Protein AF-A0A529HDH4-F1 (afdb_monomer_lite)

Structure (mmCIF, N/CA/C/O backbone):
data_AF-A0A529HDH4-F1
#
_entry.id   AF-A0A529HDH4-F1
#
loop_
_atom_site.group_PDB
_atom_site.id
_atom_site.type_symbol
_atom_site.label_atom_id
_atom_site.label_alt_id
_atom_site.label_comp_id
_atom_site.label_asym_id
_atom_site.label_entity_id
_atom_site.label_seq_id
_atom_site.pdbx_PDB_ins_code
_atom_site.Cartn_x
_atom_site.Cartn_y
_atom_site.Cartn_z
_atom_site.occupancy
_atom_site.B_iso_or_equiv
_atom_site.auth_seq_id
_atom_site.auth_comp_id
_atom_site.auth_asym_id
_atom_site.auth_atom_id
_atom_site.pdbx_PDB_model_num
ATOM 1 N N . MET A 1 1 ? 33.676 -17.771 2.368 1.00 42.25 1 MET A N 1
ATOM 2 C CA . MET A 1 1 ? 33.271 -16.350 2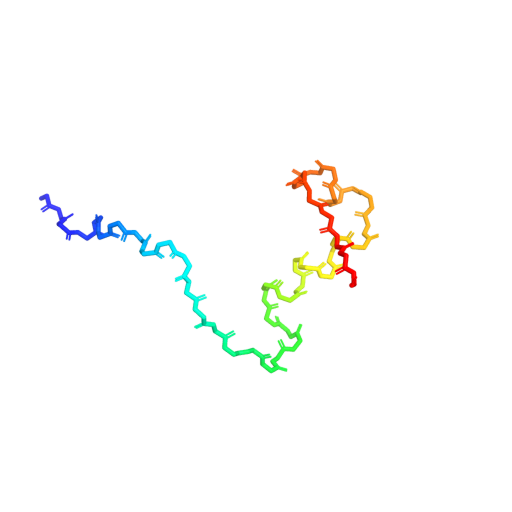.296 1.00 42.25 1 MET A CA 1
ATOM 3 C C . MET A 1 1 ? 32.567 -16.156 0.960 1.00 42.25 1 MET A C 1
ATOM 5 O O . MET A 1 1 ? 33.225 -16.224 -0.067 1.00 42.25 1 MET A O 1
ATOM 9 N N . ASN A 1 2 ? 31.232 -16.101 0.960 1.00 43.91 2 ASN A N 1
ATOM 10 C CA . ASN A 1 2 ? 30.419 -16.099 -0.262 1.00 43.91 2 ASN A CA 1
ATOM 11 C C . ASN A 1 2 ? 30.263 -14.669 -0.794 1.00 43.91 2 ASN A C 1
ATOM 13 O O . ASN A 1 2 ? 29.619 -13.843 -0.156 1.00 43.91 2 ASN A O 1
ATOM 17 N N . ALA A 1 3 ? 30.825 -14.407 -1.973 1.00 51.88 3 ALA A N 1
ATOM 18 C CA . ALA A 1 3 ? 30.777 -13.131 -2.688 1.00 51.88 3 ALA A CA 1
ATOM 19 C C . ALA A 1 3 ? 29.413 -12.866 -3.369 1.00 51.88 3 ALA A C 1
ATOM 21 O O . ALA A 1 3 ? 29.357 -12.441 -4.518 1.00 51.88 3 ALA A O 1
ATOM 22 N N . TYR A 1 4 ? 28.307 -13.130 -2.663 1.00 51.94 4 TYR A N 1
ATOM 23 C CA . T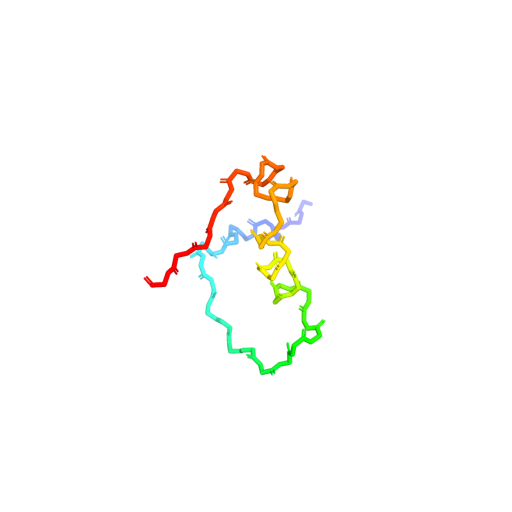YR A 1 4 ? 26.942 -12.839 -3.128 1.00 51.94 4 TYR A CA 1
ATOM 24 C C . TYR A 1 4 ? 26.289 -11.672 -2.383 1.00 51.94 4 TYR A C 1
ATOM 26 O O . 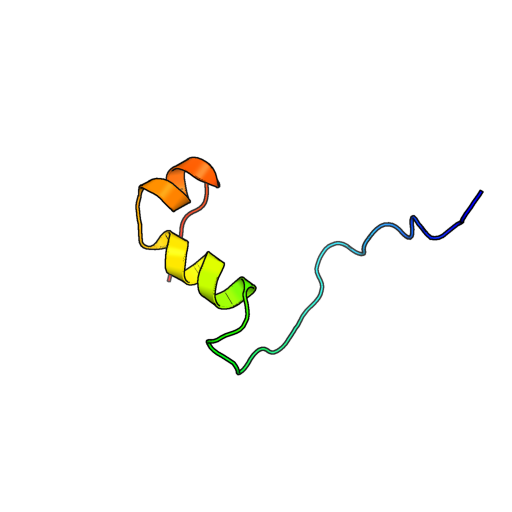TYR A 1 4 ? 25.107 -11.406 -2.581 1.00 51.94 4 TYR A O 1
ATOM 34 N N . GLU A 1 5 ? 27.050 -10.900 -1.607 1.00 54.16 5 GLU A N 1
ATOM 35 C CA . GLU A 1 5 ? 26.676 -9.516 -1.293 1.00 54.16 5 GLU A CA 1
ATOM 36 C C . GLU A 1 5 ? 26.974 -8.618 -2.501 1.00 54.16 5 GLU A C 1
ATOM 38 O O . GLU A 1 5 ? 27.646 -7.593 -2.413 1.00 54.16 5 GLU A O 1
ATOM 43 N N . SER A 1 6 ? 26.474 -9.027 -3.674 1.00 54.44 6 SER A N 1
ATOM 44 C CA . SER A 1 6 ? 26.262 -8.099 -4.771 1.00 54.44 6 SER A CA 1
ATOM 45 C C . SER A 1 6 ? 25.309 -7.055 -4.218 1.00 54.44 6 SER A C 1
ATOM 47 O O . SER A 1 6 ? 24.129 -7.336 -4.001 1.00 54.44 6 SER A O 1
ATOM 49 N N . SER A 1 7 ? 25.883 -5.901 -3.881 1.00 58.25 7 SER A N 1
ATOM 50 C CA . SER A 1 7 ? 25.211 -4.624 -3.699 1.00 58.25 7 SER A CA 1
ATOM 51 C C . SER A 1 7 ? 23.932 -4.635 -4.530 1.00 58.25 7 SER A C 1
ATOM 53 O O . SER A 1 7 ? 23.999 -4.577 -5.760 1.00 58.25 7 SER A O 1
ATOM 55 N N . ARG A 1 8 ? 22.780 -4.865 -3.877 1.00 60.09 8 ARG A N 1
ATOM 56 C CA . ARG A 1 8 ? 21.488 -4.936 -4.564 1.00 60.09 8 ARG A CA 1
ATOM 57 C C . ARG A 1 8 ? 21.365 -3.623 -5.312 1.00 60.09 8 ARG A C 1
ATOM 59 O O . ARG A 1 8 ? 21.248 -2.584 -4.666 1.00 60.09 8 ARG A O 1
ATOM 66 N N . ALA A 1 9 ? 21.464 -3.682 -6.640 1.00 62.50 9 ALA A N 1
ATOM 67 C CA . ALA A 1 9 ? 21.374 -2.506 -7.485 1.00 62.50 9 ALA A CA 1
ATOM 68 C C . ALA A 1 9 ? 20.135 -1.717 -7.050 1.00 62.50 9 ALA A C 1
ATOM 70 O O . ALA A 1 9 ? 19.022 -2.253 -7.034 1.00 62.50 9 ALA A O 1
ATOM 71 N N . VAL A 1 10 ? 20.357 -0.494 -6.573 1.00 68.56 10 VAL A N 1
ATOM 72 C CA . VAL A 1 10 ? 19.282 0.367 -6.093 1.00 68.56 10 VAL A CA 1
ATOM 73 C C . VAL A 1 10 ? 18.342 0.647 -7.262 1.00 68.56 10 VAL A C 1
ATOM 75 O O . VAL A 1 10 ? 18.764 1.152 -8.297 1.00 68.56 10 VAL A O 1
ATOM 78 N N . GLY A 1 11 ? 17.074 0.271 -7.092 1.00 76.50 11 GLY A N 1
ATOM 79 C CA . GLY A 1 11 ? 16.035 0.404 -8.111 1.00 76.50 11 GLY A CA 1
ATOM 80 C C . GLY A 1 11 ? 16.065 -0.709 -9.164 1.00 76.50 11 GLY A C 1
ATOM 81 O O . GLY A 1 11 ? 16.943 -0.765 -10.018 1.00 76.50 11 GLY A 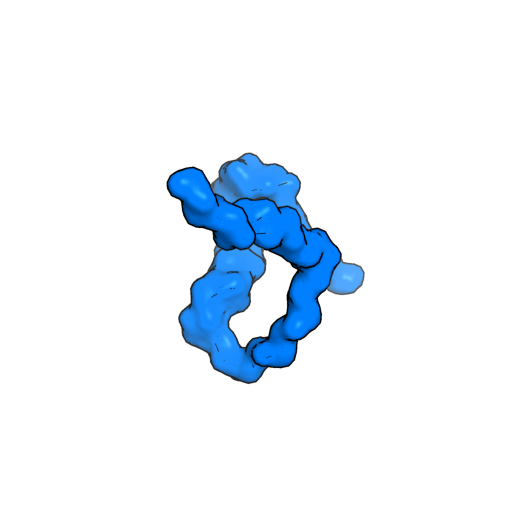O 1
ATOM 82 N N . GLN A 1 12 ? 15.048 -1.573 -9.142 1.00 84.56 12 GLN A N 1
ATOM 83 C CA . GLN A 1 12 ? 14.733 -2.496 -10.235 1.00 84.56 12 GLN A CA 1
ATOM 84 C C . GLN A 1 12 ? 13.332 -2.183 -10.752 1.00 84.56 12 GLN A C 1
ATOM 86 O O . GLN A 1 12 ? 12.413 -1.960 -9.963 1.00 84.56 12 GLN A O 1
ATOM 91 N N . VAL A 1 13 ? 13.164 -2.185 -12.074 1.00 88.94 13 VAL A N 1
ATOM 92 C CA . VAL A 1 13 ? 11.850 -2.035 -12.703 1.00 88.94 13 VAL A CA 1
ATOM 93 C C . VAL A 1 13 ? 11.211 -3.410 -12.832 1.00 88.94 13 VAL A C 1
ATOM 95 O O . VAL A 1 13 ? 11.843 -4.360 -13.296 1.00 88.94 13 VAL A O 1
ATOM 98 N N . LYS A 1 14 ? 9.947 -3.517 -12.424 1.00 89.19 14 LYS A N 1
ATOM 99 C CA . LYS A 1 14 ? 9.157 -4.736 -12.571 1.00 89.19 14 LYS A CA 1
ATOM 100 C C . LYS A 1 14 ? 7.745 -4.385 -13.006 1.00 89.19 14 LYS A C 1
ATOM 102 O O . LYS A 1 14 ? 7.043 -3.667 -12.300 1.00 89.19 14 LYS A O 1
ATOM 107 N N . GLU A 1 15 ? 7.321 -4.942 -14.133 1.00 94.12 15 GLU A N 1
ATOM 108 C CA . GLU A 1 15 ? 5.919 -4.919 -14.529 1.00 94.12 15 GLU A CA 1
ATOM 109 C C . GLU A 1 15 ? 5.130 -5.924 -13.681 1.00 94.12 15 GLU A C 1
ATOM 111 O O . GLU A 1 15 ? 5.553 -7.066 -13.468 1.00 94.12 15 GLU A O 1
ATOM 116 N N . VAL A 1 16 ? 3.991 -5.488 -13.146 1.00 94.19 16 VAL A N 1
ATOM 117 C CA . VAL A 1 16 ? 3.134 -6.311 -12.292 1.00 94.19 16 VAL A CA 1
ATOM 118 C C . VAL A 1 16 ? 1.692 -6.173 -12.750 1.00 94.19 16 VAL A C 1
ATOM 120 O O . VAL A 1 16 ? 1.122 -5.091 -12.699 1.00 94.19 16 VAL A O 1
ATOM 123 N N . THR A 1 17 ? 1.082 -7.295 -13.127 1.00 95.88 17 THR A N 1
ATOM 124 C CA . THR A 1 17 ? -0.328 -7.362 -13.550 1.00 95.88 17 THR A CA 1
ATOM 125 C C . THR A 1 17 ? -1.244 -7.958 -12.478 1.00 95.88 17 THR A C 1
ATOM 127 O O . THR A 1 17 ? -2.447 -7.708 -12.463 1.00 95.88 17 THR A O 1
ATOM 130 N N . SER A 1 18 ? -0.693 -8.747 -11.550 1.00 96.88 18 SER A N 1
ATOM 131 C CA . SER A 1 18 ? -1.481 -9.445 -10.531 1.00 96.88 18 SER A CA 1
ATOM 132 C C . SER A 1 18 ? -1.724 -8.591 -9.291 1.00 96.88 18 SER A C 1
ATOM 134 O O . SER A 1 18 ? -0.787 -8.209 -8.587 1.00 96.88 18 SER A O 1
ATOM 136 N N . LEU A 1 19 ? -3.000 -8.407 -8.941 1.00 95.75 19 LEU A N 1
ATOM 137 C CA . LEU A 1 19 ? -3.413 -7.766 -7.688 1.00 95.75 19 LEU A CA 1
ATOM 138 C C . LEU A 1 19 ? -3.066 -8.593 -6.440 1.00 95.75 19 LEU A C 1
ATOM 140 O O . LEU A 1 19 ? -3.071 -8.060 -5.331 1.00 95.75 19 LEU A O 1
ATOM 144 N N . ALA A 1 20 ? -2.788 -9.890 -6.600 1.00 96.69 20 ALA A N 1
ATOM 145 C CA . ALA A 1 20 ? -2.426 -10.769 -5.493 1.00 96.69 20 ALA A CA 1
ATOM 146 C C . ALA A 1 20 ? -0.953 -10.627 -5.069 1.00 96.69 20 ALA A C 1
ATOM 148 O O . ALA A 1 20 ? -0.588 -11.136 -4.006 1.00 96.69 20 ALA A O 1
ATOM 149 N N . ASN A 1 21 ? -0.126 -9.946 -5.873 1.00 96.88 21 ASN A N 1
ATOM 150 C CA . ASN A 1 21 ? 1.282 -9.700 -5.577 1.00 96.88 21 ASN A CA 1
ATOM 151 C C . ASN A 1 21 ? 1.429 -8.993 -4.209 1.00 96.88 21 ASN A C 1
ATOM 153 O O . ASN A 1 21 ? 0.760 -7.978 -3.994 1.00 96.88 21 ASN A O 1
ATOM 157 N N . PRO A 1 22 ? 2.294 -9.484 -3.297 1.00 96.56 22 PRO A N 1
ATOM 158 C CA . PRO A 1 22 ? 2.530 -8.860 -1.994 1.00 96.56 22 PRO A CA 1
ATOM 159 C C . PRO A 1 22 ? 2.807 -7.354 -2.064 1.00 96.56 22 PRO A C 1
ATOM 161 O O . PRO A 1 22 ? 2.205 -6.601 -1.310 1.00 96.56 22 PRO A O 1
ATOM 164 N N . LEU A 1 23 ? 3.594 -6.895 -3.044 1.00 93.69 23 LEU A N 1
ATOM 165 C CA . LEU A 1 23 ? 3.926 -5.472 -3.197 1.00 93.69 23 LEU A CA 1
ATOM 166 C C . LEU A 1 23 ? 2.683 -4.607 -3.441 1.00 93.69 23 LEU A C 1
ATOM 168 O O . LEU A 1 23 ? 2.545 -3.521 -2.887 1.00 93.69 23 LEU A O 1
ATOM 172 N N . VAL A 1 24 ? 1.743 -5.107 -4.245 1.00 96.31 24 VAL A N 1
ATOM 173 C CA . VAL A 1 24 ? 0.480 -4.407 -4.521 1.00 96.31 24 VAL A CA 1
ATOM 174 C C . VAL A 1 24 ? -0.389 -4.362 -3.265 1.00 96.31 24 VAL A C 1
ATOM 176 O O . VAL A 1 24 ? -1.056 -3.360 -3.011 1.00 96.31 24 VAL A O 1
ATOM 179 N N . LYS A 1 25 ? -0.385 -5.432 -2.461 1.00 97.56 25 LYS A N 1
ATOM 180 C CA . LYS A 1 25 ? -1.117 -5.475 -1.189 1.00 97.56 25 LYS A CA 1
ATOM 181 C C . LYS A 1 25 ? -0.542 -4.486 -0.180 1.00 97.56 25 LYS A C 1
ATOM 183 O O . LYS A 1 25 ? -1.321 -3.791 0.465 1.00 97.56 25 LYS A O 1
ATOM 188 N N . ASP A 1 26 ? 0.780 -4.382 -0.098 1.00 96.38 26 ASP A N 1
ATOM 189 C CA . ASP A 1 26 ? 1.458 -3.447 0.799 1.00 96.38 26 ASP A CA 1
ATOM 190 C C . ASP A 1 26 ? 1.153 -1.990 0.419 1.00 96.38 26 ASP A C 1
ATOM 192 O O . ASP A 1 26 ? 0.791 -1.197 1.286 1.00 96.38 26 ASP A O 1
ATOM 196 N N . ILE A 1 27 ? 1.170 -1.655 -0.878 1.00 96.06 27 ILE A N 1
ATOM 197 C CA . ILE A 1 27 ? 0.775 -0.320 -1.364 1.00 96.06 27 ILE A CA 1
ATOM 198 C C . ILE A 1 27 ? -0.693 -0.030 -1.024 1.00 96.06 27 ILE A C 1
ATOM 200 O O . ILE A 1 27 ? -1.005 1.025 -0.476 1.00 96.06 27 ILE A O 1
ATOM 204 N N . LYS A 1 28 ? -1.609 -0.977 -1.273 1.00 95.81 28 LYS A N 1
ATOM 205 C CA . LYS A 1 28 ? -3.030 -0.818 -0.910 1.00 95.81 28 LYS A CA 1
ATOM 206 C C . LYS A 1 28 ? -3.234 -0.648 0.597 1.00 95.81 28 LYS A C 1
ATOM 208 O O . LYS A 1 28 ? -4.131 0.086 1.010 1.00 95.81 28 LYS A O 1
ATOM 213 N N . ALA A 1 29 ? -2.414 -1.295 1.425 1.00 97.75 29 ALA A N 1
ATOM 214 C CA . ALA A 1 29 ? -2.489 -1.170 2.876 1.00 97.75 29 ALA A CA 1
ATOM 215 C C . ALA A 1 29 ? -2.197 0.262 3.361 1.00 97.75 29 ALA A C 1
ATOM 217 O O . ALA A 1 29 ? -2.755 0.669 4.383 1.00 97.75 29 ALA A O 1
ATOM 218 N N . LEU A 1 30 ? -1.430 1.065 2.605 1.00 97.38 30 LEU A N 1
ATOM 219 C CA . LEU A 1 30 ? -1.187 2.486 2.898 1.00 97.38 30 LEU A CA 1
ATOM 220 C C . LEU A 1 30 ? -2.463 3.348 2.867 1.00 97.38 30 LEU A C 1
ATOM 222 O O . LEU A 1 30 ? -2.446 4.487 3.338 1.00 97.38 30 LEU A O 1
ATOM 226 N N . ALA A 1 31 ? -3.603 2.819 2.410 1.00 96.25 31 ALA A N 1
ATOM 227 C CA . ALA A 1 31 ? -4.903 3.464 2.594 1.00 96.25 31 ALA A CA 1
ATOM 228 C C . ALA A 1 31 ? -5.291 3.608 4.082 1.00 96.25 31 ALA A C 1
ATOM 2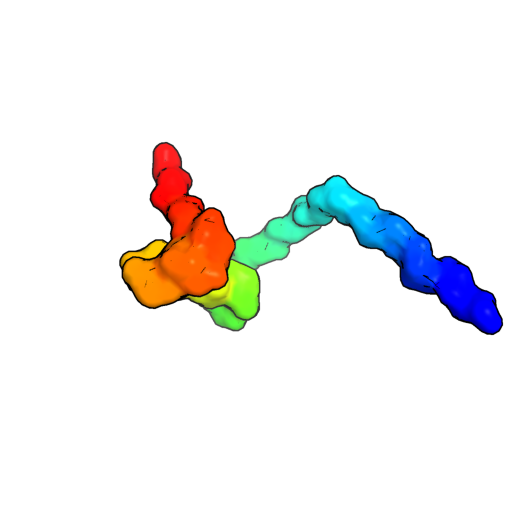30 O O . ALA A 1 31 ? -5.989 4.553 4.461 1.00 96.25 31 ALA A O 1
ATOM 231 N N . LEU A 1 32 ? -4.796 2.732 4.963 1.00 97.69 32 LEU A N 1
ATOM 232 C CA . LEU A 1 32 ? -5.085 2.767 6.398 1.00 97.69 32 LEU A CA 1
ATOM 233 C C . LEU A 1 32 ? -3.991 3.520 7.172 1.00 97.69 32 LEU A C 1
ATOM 235 O O . LEU A 1 32 ? -2.799 3.256 7.013 1.00 97.69 32 LEU A O 1
ATOM 239 N N . LYS A 1 33 ? -4.402 4.400 8.099 1.00 97.69 33 LYS A N 1
ATOM 240 C CA . LYS A 1 33 ? -3.498 5.214 8.941 1.00 97.69 33 LYS A CA 1
ATOM 241 C C . LYS A 1 33 ? -2.445 4.376 9.672 1.00 97.69 33 LYS A C 1
ATOM 243 O O . LYS A 1 33 ? -1.273 4.723 9.627 1.00 97.69 33 LYS A O 1
ATOM 248 N N . LYS A 1 34 ? -2.850 3.248 10.269 1.00 98.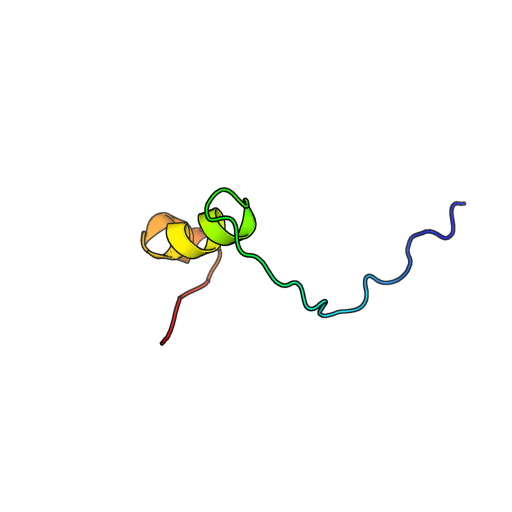00 34 LYS A N 1
ATOM 249 C CA . LYS A 1 34 ? -1.948 2.327 10.983 1.00 98.00 34 LYS A CA 1
ATOM 250 C C . LYS A 1 34 ? -0.722 1.954 10.141 1.00 98.00 34 LYS A C 1
ATOM 252 O O . LYS A 1 34 ? 0.396 1.999 10.639 1.00 98.00 34 LYS A O 1
ATOM 257 N N . PHE A 1 35 ? -0.936 1.584 8.878 1.00 97.81 35 PHE A N 1
ATOM 258 C CA . PHE A 1 35 ? 0.147 1.139 8.002 1.00 97.81 35 PHE A CA 1
ATOM 259 C C . PHE A 1 35 ? 0.997 2.306 7.497 1.00 97.81 35 PHE A C 1
ATOM 261 O O . PHE A 1 35 ? 2.213 2.157 7.421 1.00 97.81 35 PHE A O 1
ATOM 268 N N . ARG A 1 36 ? 0.398 3.481 7.251 1.00 97.62 36 ARG A N 1
ATOM 269 C CA . ARG A 1 36 ? 1.162 4.702 6.936 1.00 97.62 36 ARG A CA 1
ATOM 270 C C . ARG A 1 36 ? 2.116 5.090 8.051 1.00 97.62 36 ARG A C 1
ATOM 272 O O . ARG A 1 36 ? 3.276 5.378 7.790 1.00 97.62 36 ARG A O 1
ATOM 279 N N . GLU A 1 37 ? 1.631 5.068 9.287 1.00 97.88 37 GLU A N 1
ATOM 280 C CA . GLU A 1 37 ? 2.433 5.432 10.455 1.00 97.88 37 GLU A CA 1
ATOM 281 C C . GLU A 1 37 ? 3.536 4.408 10.717 1.00 97.88 37 GLU A C 1
ATOM 283 O O . GLU A 1 37 ? 4.676 4.790 10.954 1.00 97.88 37 GLU A O 1
ATOM 288 N N . GLN A 1 38 ? 3.231 3.111 10.603 1.00 97.62 38 GLN A N 1
ATOM 289 C CA . GLN A 1 38 ? 4.223 2.052 10.793 1.00 97.62 38 GLN A CA 1
ATOM 290 C C . GLN A 1 38 ? 5.354 2.107 9.752 1.00 97.62 38 GLN A C 1
ATOM 292 O O . GLN A 1 38 ? 6.499 1.816 10.087 1.00 97.62 38 GLN A O 1
ATOM 297 N N . GLN A 1 39 ? 5.039 2.438 8.496 1.00 96.50 39 GLN A N 1
ATOM 298 C CA . GLN A 1 39 ? 6.018 2.470 7.403 1.00 96.50 39 GLN A CA 1
ATOM 299 C C . GLN A 1 39 ? 6.612 3.862 7.150 1.00 96.50 39 GLN A C 1
ATOM 301 O O . GLN A 1 39 ? 7.531 3.985 6.345 1.00 96.50 39 GLN A O 1
ATOM 306 N N . ASN A 1 40 ? 6.095 4.898 7.818 1.00 97.38 40 ASN A N 1
ATOM 307 C CA . ASN A 1 40 ? 6.390 6.303 7.537 1.00 97.38 40 ASN A CA 1
ATOM 308 C C . ASN A 1 40 ? 6.261 6.642 6.035 1.00 97.38 40 ASN A C 1
ATOM 310 O O . ASN A 1 40 ? 7.152 7.237 5.431 1.00 97.38 40 ASN A O 1
ATOM 314 N N . ALA A 1 41 ? 5.156 6.202 5.423 1.00 96.38 41 ALA A N 1
ATOM 315 C CA . ALA A 1 41 ? 4.911 6.299 3.984 1.00 96.38 41 ALA A CA 1
ATOM 316 C C . ALA A 1 41 ? 3.482 6.774 3.675 1.00 96.38 41 ALA A C 1
ATOM 318 O O . ALA A 1 41 ? 2.549 6.549 4.451 1.00 96.38 41 ALA A O 1
ATOM 319 N N . PHE A 1 42 ? 3.299 7.410 2.516 1.00 95.88 42 PHE A N 1
ATOM 320 C CA . PHE A 1 42 ? 2.001 7.867 2.017 1.00 95.88 42 PHE A CA 1
ATOM 321 C C . PHE A 1 42 ? 1.879 7.634 0.507 1.00 95.88 42 PHE A C 1
ATOM 323 O O . PHE A 1 42 ? 2.878 7.426 -0.177 1.00 95.88 42 PHE A O 1
ATOM 330 N N . MET A 1 43 ? 0.644 7.643 0.006 1.00 94.62 43 MET A N 1
ATOM 331 C CA . MET A 1 43 ? 0.337 7.530 -1.420 1.00 94.62 43 MET A CA 1
ATOM 332 C C . MET A 1 43 ? -0.097 8.903 -1.942 1.00 94.62 43 MET A C 1
ATOM 334 O O . MET A 1 43 ? -0.858 9.593 -1.262 1.00 94.62 43 MET A O 1
ATOM 338 N N . ALA A 1 44 ? 0.394 9.285 -3.117 1.00 95.81 44 ALA A N 1
ATOM 339 C CA . ALA A 1 44 ? 0.032 10.509 -3.826 1.00 95.81 44 ALA A CA 1
ATOM 340 C C . ALA A 1 44 ? -0.301 10.166 -5.283 1.00 95.81 44 ALA A C 1
ATOM 342 O O . ALA A 1 44 ? 0.312 9.249 -5.837 1.00 95.81 44 ALA A O 1
ATOM 343 N N . GLU A 1 45 ? -1.275 10.878 -5.850 1.00 90.31 45 GLU A N 1
ATOM 344 C CA . GLU A 1 45 ? -1.692 10.775 -7.256 1.00 90.31 45 GLU A CA 1
ATOM 345 C C . GLU A 1 45 ? -0.997 11.832 -8.118 1.00 90.31 45 GLU A C 1
ATOM 347 O O . GLU A 1 45 ? -0.823 12.973 -7.624 1.00 90.31 45 GLU A O 1
#

Foldseek 3Di:
DDPPPPVPPPDDDDDDDDCVDPVNVLLVCLVDPVSCVVVVDHDDD

Radius of gyration: 14.81 Å; chains: 1; bounding box: 38×27×26 Å

pLDDT: mean 86.06, std 17.51, range [42.25, 98.0]

Sequence (45 aa):
MNAYESSRAVGQVKEVTSLANPLVKDIKALALKKFREQQNAFMAE

Secondary structure (DSSP, 8-state):
---------S--------TTSHHHHHHHHTTSHHHHHHHT-----